Protein AF-A0A941I977-F1 (afdb_monomer_lite)

Foldseek 3Di:
DQDQDQVQLVVVLVVLLVVLVVQLVVQVLVAAPRGAAEEDELNSNDRPLAPVCLVVCVVRRLVSVLVSLLSNVVSRYAYEYDDDDPRNVVSVVVSVVCNVPDPSCPPRPRYHYDADPPDPPRD

pLDDT: mean 96.19, std 3.78, range [78.19, 98.81]

Organism: NCBI:txid2828733

Structure (mmCIF, N/CA/C/O backbone):
data_AF-A0A941I977-F1
#
_entry.id   AF-A0A941I977-F1
#
loop_
_atom_site.group_PDB
_atom_site.id
_atom_site.type_symbol
_atom_site.label_atom_id
_atom_site.label_alt_id
_atom_site.label_comp_id
_atom_site.label_asym_id
_atom_site.label_entity_id
_atom_site.label_seq_id
_atom_site.pdbx_PDB_ins_code
_atom_site.Cartn_x
_atom_site.Cartn_y
_atom_site.Cartn_z
_atom_site.occupancy
_atom_site.B_iso_or_equiv
_atom_site.auth_seq_id
_atom_site.auth_comp_id
_atom_site.auth_asym_id
_atom_site.auth_atom_id
_atom_site.pdbx_PDB_model_num
ATOM 1 N N . GLU A 1 1 ? 10.483 5.792 -0.426 1.00 82.25 1 GLU A N 1
ATOM 2 C CA . GLU A 1 1 ? 10.022 5.443 -1.790 1.00 82.25 1 GLU A CA 1
ATOM 3 C C . GLU A 1 1 ? 11.147 4.753 -2.540 1.00 82.25 1 GLU A C 1
ATOM 5 O O . GLU A 1 1 ? 12.245 4.713 -1.996 1.00 82.25 1 GLU A O 1
ATOM 10 N N . ALA A 1 2 ? 10.868 4.191 -3.720 1.00 87.62 2 ALA A N 1
ATOM 11 C CA . ALA A 1 2 ? 11.862 3.611 -4.627 1.00 87.62 2 ALA A CA 1
ATOM 12 C C . ALA A 1 2 ? 12.899 2.699 -3.938 1.00 87.62 2 ALA A C 1
ATOM 14 O O . ALA A 1 2 ? 14.107 2.906 -4.056 1.00 87.62 2 ALA A O 1
ATOM 15 N N . ALA A 1 3 ? 12.431 1.681 -3.210 1.00 91.88 3 ALA A N 1
ATOM 16 C CA . ALA A 1 3 ? 13.311 0.696 -2.592 1.00 91.88 3 ALA A CA 1
ATOM 17 C C . ALA A 1 3 ? 14.216 0.053 -3.659 1.00 91.88 3 ALA A C 1
ATOM 19 O O . ALA A 1 3 ? 13.741 -0.474 -4.670 1.00 91.88 3 ALA A O 1
ATOM 20 N N . LEU A 1 4 ? 15.531 0.086 -3.435 1.00 90.81 4 LEU A N 1
ATOM 21 C CA . LEU A 1 4 ? 16.504 -0.526 -4.344 1.00 90.81 4 LEU A CA 1
ATOM 22 C C . LEU A 1 4 ? 16.837 -1.954 -3.913 1.00 90.81 4 LEU A C 1
ATOM 24 O O . LEU A 1 4 ? 17.135 -2.806 -4.752 1.00 90.81 4 LEU A O 1
ATOM 28 N N . THR A 1 5 ? 16.743 -2.230 -2.612 1.00 94.06 5 THR A N 1
ATOM 29 C CA . THR A 1 5 ? 17.047 -3.530 -2.016 1.00 94.06 5 THR A CA 1
ATOM 30 C C . THR A 1 5 ? 15.872 -4.080 -1.209 1.00 94.06 5 THR A C 1
ATOM 32 O O . THR A 1 5 ? 14.978 -3.350 -0.779 1.00 94.06 5 THR A O 1
ATOM 35 N N . ALA A 1 6 ? 15.890 -5.390 -0.946 1.00 94.00 6 ALA A N 1
ATOM 36 C CA . ALA A 1 6 ? 14.932 -6.016 -0.032 1.00 94.00 6 ALA A CA 1
ATOM 37 C C . ALA A 1 6 ? 15.031 -5.445 1.395 1.00 94.00 6 ALA A C 1
ATOM 39 O O . ALA A 1 6 ? 14.030 -5.371 2.102 1.00 94.00 6 ALA A O 1
ATOM 40 N N . LYS A 1 7 ? 16.228 -4.999 1.806 1.00 96.88 7 LYS A N 1
ATOM 41 C CA . LYS A 1 7 ? 16.444 -4.347 3.102 1.00 96.88 7 LYS A CA 1
ATOM 42 C C . LYS A 1 7 ? 15.726 -2.999 3.172 1.00 96.88 7 LYS A C 1
ATOM 44 O O . LYS A 1 7 ? 15.097 -2.716 4.186 1.00 96.88 7 LYS A O 1
ATOM 49 N N . ASP A 1 8 ? 15.776 -2.211 2.099 1.00 96.94 8 ASP A N 1
ATOM 50 C CA . ASP A 1 8 ? 15.059 -0.932 2.029 1.00 96.94 8 ASP A CA 1
ATOM 51 C C . ASP A 1 8 ? 13.548 -1.162 2.093 1.00 96.94 8 ASP A C 1
ATOM 53 O O . ASP A 1 8 ? 12.856 -0.517 2.876 1.00 96.94 8 ASP A O 1
ATOM 57 N N . ALA A 1 9 ? 13.044 -2.136 1.327 1.00 97.06 9 ALA A N 1
ATOM 58 C CA . ALA A 1 9 ? 11.627 -2.488 1.337 1.00 97.06 9 ALA A CA 1
ATOM 59 C C . ALA A 1 9 ? 11.151 -2.953 2.724 1.00 97.06 9 ALA A C 1
ATOM 61 O O . ALA A 1 9 ? 10.106 -2.512 3.201 1.00 97.06 9 ALA A O 1
ATOM 62 N N . ALA A 1 10 ? 11.941 -3.785 3.411 1.00 97.62 10 ALA A N 1
ATOM 63 C CA . ALA A 1 10 ? 11.642 -4.228 4.772 1.00 97.62 10 ALA A CA 1
ATOM 64 C C . ALA A 1 10 ? 11.652 -3.067 5.780 1.00 97.62 10 ALA A C 1
ATOM 66 O O . ALA A 1 10 ? 10.777 -2.994 6.643 1.00 97.62 10 ALA A O 1
ATOM 67 N N . TYR A 1 11 ? 12.603 -2.137 5.649 1.00 98.12 11 TYR A N 1
ATOM 68 C CA . TYR A 1 11 ? 12.654 -0.931 6.472 1.00 98.12 11 TYR A CA 1
ATOM 69 C C . TYR A 1 11 ? 11.406 -0.059 6.271 1.00 98.12 11 TYR A C 1
ATOM 71 O O . TYR A 1 11 ? 10.765 0.333 7.246 1.00 98.12 11 TYR A O 1
ATOM 79 N N . TYR A 1 12 ? 11.011 0.198 5.020 1.00 98.31 12 TYR A N 1
ATOM 80 C CA . TYR A 1 12 ? 9.803 0.971 4.729 1.00 98.31 12 TYR A CA 1
ATOM 81 C C . TYR A 1 12 ? 8.532 0.271 5.205 1.00 98.31 12 TYR A C 1
ATOM 83 O O . TYR A 1 12 ? 7.654 0.934 5.753 1.00 98.31 12 TYR A O 1
ATOM 91 N N . TYR A 1 13 ? 8.438 -1.053 5.060 1.00 98.56 13 TYR A N 1
ATOM 92 C CA . TYR A 1 13 ? 7.317 -1.819 5.600 1.00 98.56 13 TYR A CA 1
ATOM 93 C C . TYR A 1 13 ? 7.184 -1.619 7.116 1.00 98.56 13 TYR A C 1
ATOM 95 O O . TYR A 1 13 ? 6.109 -1.257 7.592 1.00 98.56 13 TYR A O 1
ATOM 103 N N . GLN A 1 14 ? 8.280 -1.773 7.868 1.00 98.62 14 GLN A N 1
ATOM 104 C CA . GLN A 1 14 ? 8.285 -1.562 9.322 1.00 98.62 14 GLN A CA 1
ATOM 105 C C . GLN A 1 14 ? 7.922 -0.120 9.699 1.00 98.62 14 GLN A C 1
ATOM 107 O O . GLN A 1 14 ? 7.210 0.107 10.681 1.00 98.62 14 GLN A O 1
ATOM 112 N N . ALA A 1 15 ? 8.379 0.861 8.916 1.00 98.62 15 ALA A N 1
ATOM 113 C CA . ALA A 1 15 ? 8.025 2.260 9.118 1.00 98.62 15 ALA A CA 1
ATOM 114 C C . ALA A 1 15 ? 6.518 2.500 8.920 1.00 98.62 15 ALA A C 1
ATOM 116 O O . ALA A 1 15 ? 5.892 3.152 9.757 1.00 98.62 15 ALA A O 1
ATOM 117 N N . TYR A 1 16 ? 5.915 1.933 7.868 1.00 98.81 16 TYR A N 1
ATOM 118 C CA . TYR A 1 16 ? 4.471 2.019 7.641 1.00 98.81 16 TYR A CA 1
ATOM 119 C C . TYR A 1 16 ? 3.667 1.306 8.728 1.00 98.81 16 TYR A C 1
ATOM 121 O O . TYR A 1 16 ? 2.708 1.877 9.238 1.00 98.81 16 TYR A O 1
ATOM 129 N N . GLU A 1 17 ? 4.066 0.102 9.131 1.00 98.75 17 GLU A N 1
ATOM 130 C CA . GLU A 1 17 ? 3.414 -0.649 10.208 1.00 98.75 17 GLU A CA 1
ATOM 131 C C . GLU A 1 17 ? 3.433 0.132 11.534 1.00 98.75 17 GLU A C 1
ATOM 133 O O . GLU A 1 17 ? 2.396 0.325 12.176 1.00 98.75 17 GLU A O 1
ATOM 138 N N . THR A 1 18 ? 4.596 0.677 11.899 1.00 98.81 18 THR A N 1
ATOM 139 C CA . THR A 1 18 ? 4.755 1.525 13.091 1.00 98.81 18 THR A CA 1
ATOM 140 C C . THR A 1 18 ? 3.868 2.769 13.012 1.00 98.81 18 THR A C 1
ATOM 142 O O . THR A 1 18 ? 3.195 3.120 13.986 1.00 98.81 18 THR A O 1
ATOM 145 N N . ALA A 1 19 ? 3.829 3.423 11.849 1.00 98.75 19 ALA A N 1
ATOM 146 C CA . ALA A 1 19 ? 3.003 4.603 11.629 1.00 98.75 19 ALA A CA 1
ATOM 147 C C . ALA A 1 19 ? 1.504 4.281 11.723 1.00 98.75 19 ALA A C 1
ATOM 149 O O . ALA A 1 19 ? 0.777 5.016 12.386 1.00 98.75 19 ALA A O 1
ATOM 150 N N . ILE A 1 20 ? 1.040 3.167 11.148 1.00 98.81 20 ILE A N 1
ATOM 151 C CA . ILE A 1 20 ? -0.360 2.728 11.240 1.00 98.81 20 ILE A CA 1
ATOM 152 C C . ILE A 1 20 ? -0.756 2.498 12.701 1.00 98.81 20 ILE A C 1
ATOM 154 O O . ILE A 1 20 ? -1.808 2.977 13.122 1.00 98.81 20 ILE A O 1
ATOM 158 N N . HIS A 1 21 ? 0.088 1.844 13.506 1.00 98.81 21 HIS A N 1
ATOM 159 C CA . HIS A 1 21 ? -0.178 1.686 14.938 1.00 98.81 21 HIS A CA 1
ATOM 160 C C . HIS A 1 21 ? -0.276 3.029 15.673 1.00 98.81 21 HIS A C 1
ATOM 162 O O . HIS A 1 21 ? -1.174 3.218 16.498 1.00 98.81 21 HIS A O 1
ATOM 168 N N . ALA A 1 22 ? 0.642 3.960 15.404 1.00 98.75 22 ALA A N 1
ATOM 169 C CA . ALA A 1 22 ? 0.647 5.274 16.043 1.00 98.75 22 ALA A CA 1
ATOM 170 C C . ALA A 1 22 ? -0.592 6.100 15.654 1.00 98.75 22 ALA A C 1
ATOM 172 O O . ALA A 1 22 ? -1.298 6.610 16.527 1.00 98.75 22 ALA A O 1
ATOM 173 N N . ILE A 1 23 ? -0.893 6.171 14.356 1.00 98.50 23 ILE A N 1
ATOM 174 C CA . ILE A 1 23 ? -2.046 6.887 13.797 1.00 98.50 23 ILE A CA 1
ATOM 175 C C . ILE A 1 23 ? -3.351 6.256 14.279 1.00 98.50 23 ILE A C 1
ATOM 177 O O . ILE A 1 23 ? -4.252 6.973 14.702 1.00 98.50 23 ILE A O 1
ATOM 181 N N . GLY A 1 24 ? -3.447 4.928 14.279 1.00 98.50 24 GLY A N 1
ATOM 182 C CA . GLY A 1 24 ? -4.622 4.196 14.735 1.00 98.50 24 GLY A CA 1
ATOM 183 C C . GLY A 1 24 ? -4.953 4.458 16.203 1.00 98.50 24 GLY A C 1
ATOM 184 O O . GLY A 1 24 ? -6.096 4.777 16.535 1.00 98.50 24 GLY A O 1
ATOM 185 N N . LYS A 1 25 ? -3.941 4.429 17.082 1.00 98.44 25 LYS A N 1
ATOM 186 C CA . LYS A 1 25 ? -4.099 4.810 18.497 1.00 98.44 25 LYS A CA 1
ATOM 187 C C . LYS A 1 25 ? -4.521 6.274 18.644 1.00 98.44 25 LYS A C 1
ATOM 189 O O . LYS A 1 25 ? -5.444 6.565 19.398 1.00 98.44 25 LYS A O 1
ATOM 194 N N . ALA A 1 26 ? -3.890 7.184 17.900 1.00 97.94 26 ALA A N 1
ATOM 195 C CA . ALA A 1 26 ? -4.214 8.611 17.934 1.00 97.94 26 ALA A CA 1
ATOM 196 C C . ALA A 1 26 ? -5.598 8.934 17.342 1.00 97.94 26 ALA A C 1
ATOM 198 O O . ALA A 1 26 ? -6.224 9.917 17.745 1.00 97.94 26 ALA A O 1
ATOM 199 N N . SER A 1 27 ? -6.080 8.126 16.391 1.00 98.00 27 SER A N 1
ATOM 200 C CA . SER A 1 27 ? -7.401 8.252 15.770 1.00 98.00 27 SER A CA 1
ATOM 201 C C . SER A 1 27 ? -8.525 8.025 16.777 1.00 98.00 27 SER A C 1
ATOM 203 O O . SER A 1 27 ? -9.557 8.685 16.679 1.00 98.00 27 SER A O 1
ATOM 205 N N . ALA A 1 28 ? -8.315 7.144 17.765 1.00 96.81 28 ALA A N 1
ATOM 206 C CA . ALA A 1 28 ? -9.258 6.873 18.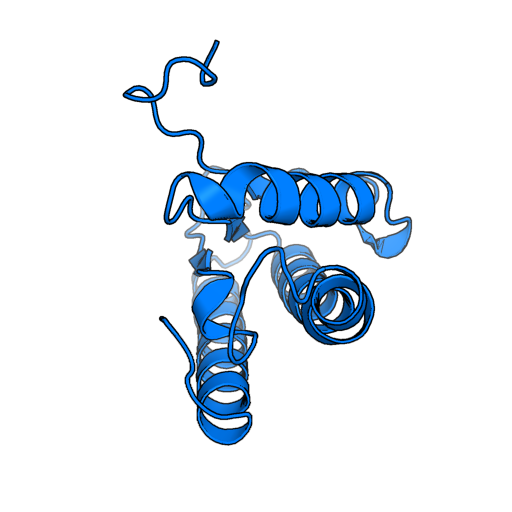854 1.00 96.81 28 ALA A CA 1
ATOM 207 C C . ALA A 1 28 ? -10.696 6.592 18.363 1.00 96.81 28 ALA A C 1
ATOM 209 O O . ALA A 1 28 ? -11.671 7.061 18.945 1.00 96.81 28 ALA A O 1
ATOM 210 N N . GLY A 1 29 ? -10.829 5.855 17.255 1.00 95.62 29 GLY A N 1
ATOM 211 C CA . GLY A 1 29 ? -12.130 5.461 16.707 1.00 95.62 29 GLY A CA 1
ATOM 212 C C . GLY A 1 29 ? -12.878 6.550 15.931 1.00 95.62 29 GLY A C 1
ATOM 213 O O . GLY A 1 29 ? -14.030 6.331 15.568 1.00 95.62 29 GLY A O 1
ATOM 214 N N . ARG A 1 30 ? -12.247 7.691 15.605 1.00 97.88 30 ARG A N 1
ATOM 215 C CA . ARG A 1 30 ? -12.860 8.740 14.757 1.00 97.88 30 ARG A CA 1
ATOM 216 C C . ARG A 1 30 ? -13.210 8.270 13.335 1.00 97.88 30 ARG A C 1
ATOM 218 O O . ARG A 1 30 ? -13.943 8.958 12.624 1.00 97.88 30 ARG A O 1
ATOM 225 N N . GLY A 1 31 ? -12.727 7.093 12.942 1.00 97.00 31 GLY A N 1
ATOM 226 C CA . GLY A 1 31 ? -13.053 6.444 11.681 1.00 97.00 31 GLY A CA 1
ATOM 227 C C . GLY A 1 31 ? -12.327 7.053 10.484 1.00 97.00 31 GLY A C 1
ATOM 228 O O . GLY A 1 31 ? -11.576 8.019 10.605 1.00 97.00 31 GLY A O 1
ATOM 229 N N . ILE A 1 32 ? -12.601 6.503 9.305 1.00 97.69 32 ILE A N 1
ATOM 230 C CA . ILE A 1 32 ? -11.888 6.824 8.060 1.00 97.69 32 ILE A CA 1
ATOM 231 C C . ILE A 1 32 ? -12.124 8.251 7.533 1.00 97.69 32 ILE A C 1
ATOM 233 O O . ILE A 1 32 ? -11.318 8.742 6.754 1.00 97.69 32 ILE A O 1
ATOM 237 N N . LYS A 1 33 ? -13.227 8.910 7.929 1.00 95.56 33 LYS A N 1
ATOM 238 C CA . LYS A 1 33 ? -13.606 10.253 7.437 1.00 95.56 33 LYS A CA 1
ATOM 239 C C . LYS A 1 33 ? -13.140 11.381 8.355 1.00 95.56 33 LYS A C 1
ATOM 241 O O . LYS A 1 33 ? -12.657 12.399 7.879 1.00 95.56 33 LYS A O 1
ATOM 246 N N . ASN A 1 34 ? -13.319 11.203 9.665 1.00 96.38 34 ASN A N 1
ATOM 247 C CA . ASN A 1 34 ? -13.055 12.246 10.664 1.00 96.38 34 ASN A CA 1
ATOM 248 C C . ASN A 1 34 ? -11.734 12.020 11.417 1.00 96.38 34 ASN A C 1
ATOM 250 O O . ASN A 1 34 ? -11.302 12.871 12.195 1.00 96.38 34 ASN A O 1
ATOM 254 N N . GLY A 1 35 ? -11.124 10.844 11.255 1.00 96.69 35 GLY A N 1
ATOM 255 C CA . GLY A 1 35 ? -9.834 10.491 11.827 1.00 96.69 35 GLY A CA 1
ATOM 256 C C . GLY A 1 35 ? -8.679 10.700 10.845 1.00 96.69 35 GLY A C 1
ATOM 257 O O . GLY A 1 35 ? -8.895 10.877 9.648 1.00 96.69 35 GLY A O 1
ATOM 258 N N . PRO A 1 36 ? -7.434 10.677 11.345 1.00 97.81 36 PRO A N 1
ATOM 259 C CA . PRO A 1 36 ? -6.258 10.652 10.488 1.00 97.81 36 PRO A CA 1
ATOM 260 C C . PRO A 1 36 ? -6.171 9.330 9.706 1.00 97.81 36 PRO A C 1
ATOM 262 O O . PRO A 1 36 ? -6.623 8.283 10.175 1.00 97.81 36 PRO A O 1
ATOM 265 N N . GLY A 1 37 ? -5.535 9.387 8.538 1.00 97.81 37 GLY A N 1
ATOM 266 C CA . GLY A 1 37 ? -5.167 8.230 7.722 1.00 97.81 37 GLY A CA 1
ATOM 267 C C . GLY A 1 37 ? -3.680 8.244 7.373 1.00 97.81 37 GLY A C 1
ATOM 268 O O . GLY A 1 37 ? -2.926 9.090 7.859 1.00 97.81 37 GLY A O 1
ATOM 269 N N . ILE A 1 38 ? -3.259 7.312 6.525 1.00 98.56 38 ILE A N 1
ATOM 270 C CA . ILE A 1 38 ? -1.881 7.217 6.032 1.00 98.56 38 ILE A CA 1
ATOM 271 C C . ILE A 1 38 ? -1.859 7.031 4.514 1.00 98.56 38 ILE A C 1
ATOM 273 O O . ILE A 1 38 ? -2.734 6.370 3.963 1.00 98.56 38 ILE A O 1
ATOM 277 N N . SER A 1 39 ? -0.840 7.571 3.848 1.00 98.62 39 SER A N 1
ATOM 278 C CA . SER A 1 39 ? -0.539 7.269 2.445 1.00 98.62 39 SER A CA 1
ATOM 279 C C . SER A 1 39 ? 0.672 6.349 2.335 1.00 98.62 39 SER A C 1
ATOM 281 O O . SER A 1 39 ? 1.659 6.526 3.054 1.00 98.62 39 SER A O 1
ATOM 283 N N . VAL A 1 40 ? 0.623 5.393 1.409 1.00 98.31 40 VAL A N 1
ATOM 284 C CA . VAL A 1 40 ? 1.728 4.475 1.109 1.00 98.31 40 VAL A CA 1
ATOM 285 C C . VAL A 1 40 ? 2.125 4.567 -0.361 1.00 98.31 40 VAL A C 1
ATOM 287 O O . VAL A 1 40 ? 1.276 4.734 -1.235 1.00 98.31 40 VAL A O 1
ATOM 290 N N . LYS A 1 41 ? 3.422 4.418 -0.640 1.00 98.44 41 LYS A N 1
ATOM 291 C CA . LYS A 1 41 ? 3.961 4.290 -2.001 1.00 98.44 41 LYS A CA 1
ATOM 292 C C . LYS A 1 41 ? 4.342 2.841 -2.263 1.00 98.44 41 LYS A C 1
ATOM 294 O O . LYS A 1 41 ? 5.059 2.239 -1.462 1.00 98.44 41 LYS A O 1
ATOM 299 N N . LEU A 1 42 ? 3.896 2.287 -3.385 1.00 97.62 42 LEU A N 1
ATOM 300 C CA . LEU A 1 42 ? 4.131 0.886 -3.736 1.00 97.62 42 LEU A CA 1
ATOM 301 C C . LEU A 1 42 ? 5.609 0.637 -4.040 1.00 97.62 42 LEU A C 1
ATOM 303 O O . LEU A 1 42 ? 6.167 -0.375 -3.611 1.00 97.62 42 LEU A O 1
ATOM 307 N N . SER A 1 43 ? 6.282 1.607 -4.664 1.00 96.81 43 SER A N 1
ATOM 308 C CA . SER A 1 43 ? 7.728 1.545 -4.900 1.00 96.81 43 SER A CA 1
ATOM 309 C C . SER A 1 43 ? 8.566 1.455 -3.623 1.00 96.81 43 SER A C 1
ATOM 311 O O . SER A 1 43 ? 9.692 0.963 -3.665 1.00 96.81 43 SER A O 1
ATOM 313 N N . ALA A 1 44 ? 8.049 1.907 -2.476 1.00 97.12 44 ALA A N 1
ATOM 314 C CA . ALA A 1 44 ? 8.744 1.782 -1.197 1.00 97.12 44 ALA A CA 1
ATOM 315 C C . ALA A 1 44 ? 8.720 0.341 -0.667 1.00 97.12 44 ALA A C 1
ATOM 317 O O . ALA A 1 44 ? 9.575 -0.033 0.124 1.00 97.12 44 ALA A O 1
ATOM 318 N N . LEU A 1 45 ? 7.742 -0.459 -1.085 1.00 96.62 45 LEU A N 1
ATOM 319 C CA . LEU A 1 45 ? 7.453 -1.772 -0.514 1.00 96.62 45 LEU A CA 1
ATOM 320 C C . LEU A 1 45 ? 7.971 -2.937 -1.363 1.00 96.62 45 LEU A C 1
ATOM 322 O O . LEU A 1 45 ? 7.892 -4.083 -0.929 1.00 96.62 45 LEU A O 1
ATOM 326 N N . HIS A 1 46 ? 8.501 -2.675 -2.560 1.00 95.62 46 HIS A N 1
ATOM 327 C CA . HIS A 1 46 ? 9.021 -3.724 -3.428 1.00 95.62 46 HIS A CA 1
ATOM 328 C C . HIS A 1 46 ? 10.257 -3.251 -4.200 1.00 95.62 46 HIS A C 1
ATOM 330 O O . HIS A 1 46 ? 10.175 -2.271 -4.949 1.00 95.62 46 HIS A O 1
ATOM 336 N N . PRO A 1 47 ? 11.397 -3.961 -4.102 1.00 91.94 47 PRO A N 1
ATOM 337 C CA . PRO A 1 47 ? 12.578 -3.600 -4.865 1.00 91.94 47 PRO A CA 1
ATOM 338 C C . PRO A 1 47 ? 12.310 -3.754 -6.360 1.00 91.94 47 PRO A C 1
ATOM 340 O O . PRO A 1 47 ? 11.764 -4.764 -6.804 1.00 91.94 47 PRO A O 1
ATOM 343 N N . ARG A 1 48 ? 12.708 -2.761 -7.160 1.00 86.44 48 ARG A N 1
ATOM 344 C CA . ARG A 1 48 ? 12.475 -2.760 -8.619 1.00 86.44 48 ARG A CA 1
ATOM 345 C C . ARG A 1 48 ? 10.992 -2.894 -8.995 1.00 86.44 48 ARG A C 1
ATOM 347 O O . ARG A 1 48 ? 10.662 -3.635 -9.927 1.00 86.44 48 ARG A O 1
ATOM 354 N N . TYR A 1 49 ? 10.114 -2.185 -8.281 1.00 90.56 49 TYR A N 1
ATOM 355 C CA . TYR A 1 49 ? 8.690 -2.058 -8.605 1.00 90.56 49 TYR A CA 1
ATOM 356 C C . TYR A 1 49 ? 8.505 -1.574 -10.054 1.00 90.56 49 TYR A C 1
ATOM 358 O O . TYR A 1 49 ? 8.607 -0.392 -10.369 1.00 90.56 49 TYR A O 1
ATOM 366 N N . SER A 1 50 ? 8.324 -2.529 -10.966 1.00 86.12 50 SER A N 1
ATOM 367 C CA . SER A 1 50 ? 8.357 -2.314 -12.412 1.00 86.12 50 SER A CA 1
ATOM 368 C C . SER A 1 50 ? 7.430 -3.305 -13.125 1.00 86.12 50 SER A C 1
ATOM 370 O O . SER A 1 50 ? 7.204 -4.414 -12.647 1.00 86.12 50 SER A O 1
ATOM 372 N N . ARG A 1 51 ? 6.881 -2.940 -14.293 1.00 78.19 51 ARG A N 1
ATOM 373 C CA . ARG A 1 51 ? 5.885 -3.761 -15.011 1.00 78.19 51 ARG A CA 1
ATOM 374 C C . ARG A 1 51 ? 6.504 -5.068 -15.502 1.00 78.19 51 ARG A C 1
ATOM 376 O O . ARG A 1 51 ? 5.843 -6.100 -15.508 1.00 78.19 51 ARG A O 1
ATOM 383 N N . ALA A 1 52 ? 7.798 -5.038 -15.819 1.00 80.12 52 ALA A N 1
ATOM 384 C CA . ALA A 1 52 ? 8.591 -6.219 -16.142 1.00 80.12 52 ALA A CA 1
ATOM 385 C C . ALA A 1 52 ? 8.686 -7.237 -14.985 1.00 80.12 52 ALA A C 1
ATOM 387 O O . ALA A 1 52 ? 9.155 -8.350 -15.194 1.00 80.12 52 ALA A O 1
ATOM 388 N N . GLN A 1 53 ? 8.278 -6.869 -13.766 1.00 82.69 53 GLN A N 1
ATOM 389 C CA . GLN A 1 53 ? 8.283 -7.719 -12.575 1.00 82.69 53 GLN A CA 1
ATOM 390 C C . GLN A 1 53 ? 6.865 -8.039 -12.074 1.00 82.69 53 GLN A C 1
ATOM 392 O O . GLN A 1 53 ? 6.728 -8.468 -10.936 1.00 82.69 53 GLN A O 1
ATOM 397 N N . ARG A 1 54 ? 5.816 -7.872 -12.902 1.00 90.50 54 ARG A N 1
ATOM 398 C CA . ARG A 1 54 ? 4.402 -8.037 -12.498 1.00 90.50 54 ARG A CA 1
ATOM 399 C C . ARG A 1 54 ? 4.140 -9.284 -11.649 1.00 90.50 54 ARG A C 1
ATOM 401 O O . ARG A 1 54 ? 3.546 -9.156 -10.588 1.00 90.50 54 ARG A O 1
ATOM 408 N N . ALA A 1 55 ? 4.590 -10.461 -12.093 1.00 91.69 55 ALA A N 1
ATOM 409 C CA . ALA A 1 55 ? 4.388 -11.713 -11.355 1.00 91.69 55 ALA A CA 1
ATOM 410 C C . ALA A 1 55 ? 4.989 -11.639 -9.942 1.00 91.69 55 ALA A C 1
ATOM 412 O O . ALA A 1 55 ? 4.274 -11.798 -8.963 1.00 91.69 55 ALA A O 1
ATOM 413 N N . ARG A 1 56 ? 6.265 -11.245 -9.836 1.00 93.06 56 ARG A N 1
ATOM 414 C CA . ARG A 1 56 ? 6.934 -11.043 -8.543 1.00 93.06 56 ARG A CA 1
ATOM 415 C C . ARG A 1 56 ? 6.248 -9.991 -7.683 1.00 93.06 56 ARG A C 1
ATOM 417 O O . ARG A 1 56 ? 6.126 -10.179 -6.486 1.00 93.06 56 ARG A O 1
ATOM 424 N N . THR A 1 57 ? 5.761 -8.903 -8.276 1.00 92.31 57 THR A N 1
ATOM 425 C CA . THR A 1 57 ? 4.999 -7.895 -7.533 1.00 92.31 57 THR A CA 1
ATOM 426 C C . THR A 1 57 ? 3.711 -8.481 -6.953 1.00 92.31 57 THR A C 1
ATOM 428 O O . THR A 1 57 ? 3.414 -8.237 -5.789 1.00 92.31 57 THR A O 1
ATOM 431 N N . LEU A 1 58 ? 2.960 -9.279 -7.710 1.00 93.69 58 LEU A N 1
ATOM 432 C CA . LEU A 1 58 ? 1.764 -9.937 -7.179 1.00 93.69 58 LEU A CA 1
ATOM 433 C C . LEU A 1 58 ? 2.106 -10.982 -6.106 1.00 93.69 58 LEU A C 1
ATOM 435 O O . LEU A 1 58 ? 1.381 -11.085 -5.125 1.00 93.69 58 LEU A O 1
ATOM 439 N N . ASP A 1 59 ? 3.222 -11.696 -6.233 1.00 95.81 59 ASP A N 1
ATOM 440 C CA . ASP A 1 59 ? 3.619 -12.717 -5.255 1.00 95.81 59 ASP A CA 1
ATOM 441 C C . ASP A 1 59 ? 4.223 -12.116 -3.969 1.00 95.81 59 ASP A C 1
ATOM 443 O O . ASP A 1 59 ? 4.004 -12.627 -2.871 1.00 95.81 59 ASP A O 1
ATOM 447 N N . GLU A 1 60 ? 4.982 -11.022 -4.084 1.00 96.12 60 GLU A N 1
ATOM 448 C CA . GLU A 1 60 ? 5.773 -10.441 -2.990 1.00 96.12 60 GLU A CA 1
ATOM 449 C C . GLU A 1 60 ? 5.115 -9.189 -2.382 1.00 96.12 60 GLU A C 1
ATOM 451 O O . GLU A 1 60 ? 5.046 -9.061 -1.159 1.00 96.12 60 GLU A O 1
ATOM 456 N N . LEU A 1 61 ? 4.618 -8.253 -3.205 1.00 97.00 61 LEU A N 1
ATOM 457 C CA . LEU A 1 61 ? 4.076 -6.969 -2.732 1.00 97.00 61 LEU A CA 1
ATOM 458 C C . LEU A 1 61 ? 2.621 -7.081 -2.270 1.00 97.00 61 LEU A C 1
ATOM 460 O O . LEU A 1 61 ? 2.272 -6.506 -1.238 1.00 97.00 61 LEU A O 1
ATOM 464 N N . LEU A 1 62 ? 1.772 -7.807 -3.005 1.00 97.75 62 LEU A N 1
ATOM 465 C CA . LEU A 1 62 ? 0.346 -7.919 -2.672 1.00 97.75 62 LEU A CA 1
ATOM 466 C C . LEU A 1 62 ? 0.117 -8.419 -1.232 1.00 97.75 62 LEU A C 1
ATOM 468 O O . LEU A 1 62 ? -0.653 -7.774 -0.514 1.00 97.75 62 LEU A O 1
ATOM 472 N N . PRO A 1 63 ? 0.801 -9.476 -0.737 1.00 98.12 63 PRO A N 1
ATOM 473 C CA . PRO A 1 63 ? 0.609 -9.927 0.641 1.00 98.12 63 PRO A CA 1
ATOM 474 C C . PRO A 1 63 ? 1.045 -8.888 1.681 1.00 98.12 63 PRO A C 1
ATOM 476 O O . PRO A 1 63 ? 0.433 -8.791 2.745 1.00 98.12 63 PRO A O 1
ATOM 479 N N . LEU A 1 64 ? 2.090 -8.102 1.398 1.00 98.19 64 LEU A N 1
ATOM 480 C CA . LEU A 1 64 ? 2.563 -7.044 2.297 1.00 98.19 64 LEU A CA 1
ATOM 481 C C . LEU A 1 64 ? 1.571 -5.881 2.350 1.00 98.19 64 LEU A C 1
ATOM 483 O O . LEU A 1 64 ? 1.200 -5.435 3.436 1.00 98.19 64 LEU A O 1
ATOM 487 N N . LEU A 1 65 ? 1.085 -5.433 1.193 1.00 98.44 65 LEU A N 1
ATOM 488 C CA . LEU A 1 65 ? 0.081 -4.377 1.112 1.00 98.44 65 LEU A CA 1
ATOM 489 C C . LEU A 1 65 ? -1.231 -4.797 1.791 1.00 98.44 65 LEU A C 1
ATOM 491 O O . LEU A 1 65 ? -1.796 -4.020 2.562 1.00 98.44 65 LEU A O 1
ATOM 495 N N . LYS A 1 66 ? -1.667 -6.051 1.598 1.00 98.62 66 LYS A N 1
ATOM 496 C CA . LYS A 1 66 ? -2.822 -6.627 2.303 1.00 98.62 66 LYS A CA 1
ATOM 497 C C . LYS A 1 66 ? -2.651 -6.560 3.822 1.00 98.62 66 LYS A C 1
ATOM 499 O O . LYS A 1 66 ? -3.587 -6.170 4.513 1.00 98.62 66 LYS A O 1
ATOM 504 N N . LYS A 1 67 ? -1.474 -6.900 4.361 1.00 98.69 67 LYS A N 1
ATOM 505 C CA . LYS A 1 67 ? -1.213 -6.818 5.812 1.00 98.69 67 LYS A CA 1
ATOM 506 C C . LYS A 1 67 ? -1.357 -5.393 6.346 1.00 98.69 67 LYS A C 1
ATOM 508 O O . LYS A 1 67 ? -2.015 -5.204 7.366 1.00 98.69 67 LYS A O 1
ATOM 513 N N . LEU A 1 68 ? -0.810 -4.398 5.642 1.00 98.81 68 LEU A N 1
ATOM 514 C CA . LEU A 1 68 ? -0.958 -2.989 6.028 1.00 98.81 68 LEU A CA 1
ATOM 515 C C . LEU A 1 68 ? -2.429 -2.543 5.987 1.00 98.81 68 LEU A C 1
ATOM 517 O O . LEU A 1 68 ? -2.892 -1.870 6.905 1.00 98.81 68 LEU A O 1
ATOM 521 N N . LEU A 1 69 ? -3.186 -2.969 4.972 1.00 98.75 69 LEU A N 1
ATOM 522 C CA . LEU A 1 69 ? -4.619 -2.682 4.859 1.00 98.75 69 LEU A CA 1
ATOM 523 C C . LEU A 1 69 ? -5.452 -3.348 5.955 1.00 98.75 69 LEU A C 1
ATOM 525 O O . LEU A 1 69 ? -6.336 -2.709 6.520 1.00 98.75 69 LEU A O 1
ATOM 529 N N . LEU A 1 70 ? -5.160 -4.603 6.303 1.00 98.81 70 LEU A N 1
ATOM 530 C CA . LEU A 1 70 ? -5.820 -5.285 7.417 1.00 98.81 70 LEU A CA 1
ATOM 531 C C . LEU A 1 70 ? -5.516 -4.602 8.750 1.00 98.81 70 LEU A C 1
ATOM 533 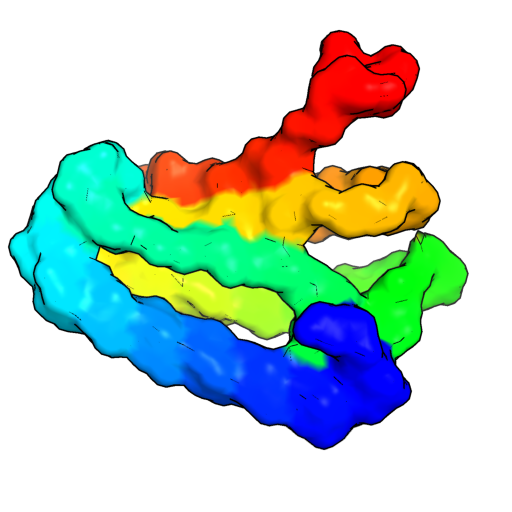O O . LEU A 1 70 ? -6.410 -4.463 9.582 1.00 98.81 70 LEU A O 1
ATOM 537 N N . LEU A 1 71 ? -4.287 -4.122 8.939 1.00 98.81 71 LEU A N 1
ATOM 538 C CA . LEU A 1 71 ? -3.928 -3.354 10.125 1.00 98.81 71 LEU A CA 1
ATOM 539 C C . LEU A 1 71 ? -4.662 -2.003 10.170 1.00 98.81 71 LEU A C 1
ATOM 541 O O . LEU A 1 71 ? -5.211 -1.632 11.207 1.00 98.81 71 LEU A O 1
ATOM 545 N N . ALA A 1 72 ? -4.749 -1.290 9.043 1.00 98.69 72 ALA A N 1
ATOM 546 C CA . ALA A 1 72 ? -5.537 -0.062 8.936 1.00 98.69 72 ALA A CA 1
ATOM 547 C C . ALA A 1 72 ? -7.033 -0.311 9.214 1.00 98.69 72 ALA A C 1
ATOM 549 O O . ALA A 1 72 ? -7.661 0.456 9.949 1.00 98.69 72 ALA A O 1
ATOM 550 N N . LYS A 1 73 ? -7.580 -1.431 8.717 1.00 98.50 73 LYS A N 1
ATOM 551 C CA . LYS A 1 73 ? -8.950 -1.893 8.987 1.00 98.50 73 LYS A CA 1
ATOM 552 C C . LYS A 1 73 ? -9.192 -2.136 10.475 1.00 98.50 73 LYS A C 1
ATOM 554 O O . LYS A 1 73 ? -10.224 -1.707 10.982 1.00 98.50 73 LYS A O 1
ATOM 559 N N . GLN A 1 74 ? -8.253 -2.761 11.191 1.00 98.38 74 GLN A N 1
ATOM 560 C CA . GLN A 1 74 ? -8.372 -2.992 12.641 1.00 98.38 74 GLN A CA 1
ATOM 561 C C . GLN A 1 74 ? -8.518 -1.686 13.431 1.00 98.38 74 GLN A C 1
ATOM 563 O O . GLN A 1 74 ? -9.288 -1.627 14.387 1.00 98.38 74 GLN A O 1
ATOM 568 N N . TYR A 1 75 ? -7.813 -0.632 13.018 1.00 98.62 75 TYR A N 1
ATOM 569 C CA . TYR A 1 75 ? -7.925 0.695 13.627 1.00 98.62 75 TYR A CA 1
ATOM 570 C C . TYR A 1 75 ? -9.049 1.560 13.045 1.00 98.62 75 TYR A C 1
ATOM 572 O O . TYR A 1 75 ? -9.285 2.661 13.545 1.00 98.62 75 TYR A O 1
ATOM 580 N N . ASN A 1 76 ? -9.737 1.081 12.005 1.00 98.31 76 ASN A N 1
ATOM 581 C CA . ASN A 1 76 ? -10.717 1.834 11.229 1.00 98.31 76 ASN A CA 1
ATOM 582 C C . ASN A 1 76 ? -10.173 3.194 10.737 1.00 98.31 76 ASN A C 1
ATOM 584 O O . ASN A 1 76 ? -10.832 4.227 10.874 1.00 98.31 76 ASN A O 1
ATOM 588 N N . ILE A 1 77 ? -8.950 3.203 10.195 1.00 98.75 77 ILE A N 1
ATOM 589 C CA . ILE A 1 77 ? -8.321 4.390 9.592 1.00 98.75 77 ILE A CA 1
ATOM 590 C C . ILE A 1 77 ? -8.176 4.226 8.080 1.00 98.75 77 ILE A C 1
ATOM 592 O O . ILE A 1 77 ? -8.060 3.109 7.583 1.00 98.75 77 ILE A O 1
ATOM 596 N N . GLY A 1 78 ? -8.179 5.340 7.347 1.00 98.56 78 GLY A N 1
ATOM 597 C CA . GLY A 1 78 ? -7.953 5.319 5.902 1.00 98.56 78 GLY A CA 1
ATOM 598 C C . GLY A 1 78 ? -6.498 4.992 5.557 1.00 98.56 78 GLY A C 1
ATOM 599 O O . GLY A 1 78 ? -5.577 5.504 6.201 1.00 98.56 78 GLY A O 1
ATOM 600 N N . LEU A 1 79 ? -6.295 4.175 4.523 1.00 98.75 79 LEU A N 1
ATOM 601 C CA . LEU A 1 79 ? -4.993 3.931 3.905 1.00 98.75 79 LEU A CA 1
ATOM 602 C C . LEU A 1 79 ? -5.098 4.230 2.412 1.00 98.75 79 LEU A C 1
ATOM 604 O O . LEU A 1 79 ? -5.843 3.568 1.692 1.00 98.75 79 LEU A O 1
ATOM 608 N N . ASN A 1 80 ? -4.344 5.224 1.957 1.00 98.56 80 ASN A N 1
ATOM 609 C CA . ASN A 1 80 ? -4.348 5.686 0.579 1.00 98.56 80 ASN A CA 1
ATOM 610 C C . ASN A 1 80 ? -3.130 5.140 -0.179 1.00 98.56 80 ASN A C 1
ATOM 612 O O . ASN A 1 80 ? -1.995 5.286 0.272 1.00 98.56 80 ASN A O 1
ATOM 616 N N . ILE A 1 81 ? -3.352 4.524 -1.336 1.00 98.44 81 ILE A N 1
ATOM 617 C CA . ILE A 1 81 ? -2.286 4.105 -2.249 1.00 98.44 81 ILE A CA 1
ATOM 618 C C . ILE A 1 81 ? -1.967 5.287 -3.163 1.00 98.44 81 ILE A C 1
ATOM 620 O O . ILE A 1 81 ? -2.825 5.736 -3.929 1.00 98.44 81 ILE A O 1
ATOM 624 N N . ASP A 1 82 ? -0.746 5.808 -3.064 1.00 98.38 82 ASP A N 1
ATOM 625 C CA . ASP A 1 82 ? -0.297 6.933 -3.878 1.00 98.38 82 ASP A CA 1
ATOM 626 C C . ASP A 1 82 ? -0.078 6.522 -5.337 1.00 98.38 82 ASP A C 1
ATOM 628 O O . ASP A 1 82 ? 0.431 5.442 -5.641 1.00 98.38 82 ASP A O 1
ATOM 632 N N . ALA A 1 83 ? -0.408 7.434 -6.247 1.00 96.94 83 ALA A N 1
ATOM 633 C CA . ALA A 1 83 ? -0.050 7.316 -7.648 1.00 96.94 83 ALA A CA 1
ATOM 634 C C . ALA A 1 83 ? 1.394 7.787 -7.855 1.00 96.94 83 ALA A C 1
ATOM 636 O O . ALA A 1 83 ? 1.793 8.843 -7.358 1.00 96.94 83 ALA A O 1
ATOM 637 N N . GLU A 1 84 ? 2.156 7.004 -8.609 1.00 95.31 84 GLU A N 1
ATOM 638 C CA . GLU A 1 84 ? 3.583 7.218 -8.865 1.00 95.31 84 GLU A CA 1
ATOM 639 C C . GLU A 1 84 ? 3.790 7.514 -10.363 1.00 95.31 84 GLU A C 1
ATOM 641 O O . GLU A 1 84 ? 3.028 8.290 -10.948 1.00 95.31 84 GLU A O 1
ATOM 646 N N . GLU A 1 85 ? 4.798 6.941 -11.017 1.00 95.06 85 GLU A N 1
ATOM 647 C CA . GLU A 1 85 ? 5.022 7.141 -12.446 1.00 95.06 85 GLU A CA 1
ATOM 648 C C . GLU A 1 85 ? 3.934 6.483 -13.312 1.00 95.06 85 GLU A C 1
A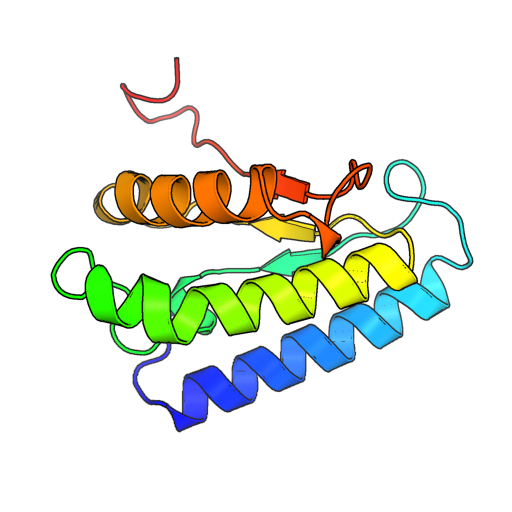TOM 650 O O . GLU A 1 85 ? 3.374 5.426 -13.012 1.00 95.06 85 GLU A O 1
ATOM 655 N N . THR A 1 86 ? 3.671 7.096 -14.466 1.00 93.81 86 THR A N 1
ATOM 656 C CA . THR A 1 86 ? 2.651 6.702 -15.448 1.00 93.81 86 THR A CA 1
ATOM 657 C C . THR A 1 86 ? 2.716 5.227 -15.870 1.00 93.81 86 THR A C 1
ATOM 659 O O . THR A 1 86 ? 1.680 4.610 -16.138 1.00 93.81 86 THR A O 1
ATOM 662 N N . ASP A 1 87 ? 3.910 4.638 -15.939 1.00 92.56 87 ASP A N 1
ATOM 663 C CA . ASP A 1 87 ? 4.136 3.247 -16.351 1.00 92.56 87 ASP A CA 1
ATOM 664 C C . ASP A 1 87 ? 3.860 2.218 -15.231 1.00 92.56 87 ASP A C 1
ATOM 666 O O . ASP A 1 87 ? 3.865 1.005 -15.487 1.00 92.56 87 ASP A O 1
ATOM 670 N N . ARG A 1 88 ? 3.610 2.694 -14.003 1.00 94.94 88 ARG A N 1
ATOM 671 C CA . ARG A 1 88 ? 3.206 1.893 -12.841 1.00 94.94 88 ARG A CA 1
ATOM 672 C C . ARG A 1 88 ? 1.687 1.766 -12.701 1.00 94.94 88 ARG A C 1
ATOM 674 O O . ARG A 1 88 ? 1.258 0.870 -11.985 1.00 94.94 88 ARG A O 1
ATOM 681 N N . LEU A 1 89 ? 0.893 2.592 -13.396 1.00 95.44 89 LEU A N 1
ATOM 682 C CA . LEU A 1 89 ? -0.573 2.635 -13.246 1.00 95.44 89 LEU A CA 1
ATOM 683 C C . LEU A 1 89 ? -1.238 1.262 -13.428 1.00 95.44 89 LEU A C 1
ATOM 685 O O . LEU A 1 89 ? -2.016 0.842 -12.589 1.00 95.44 89 LEU A O 1
ATOM 689 N N . GLU A 1 90 ? -0.907 0.534 -14.494 1.00 95.25 90 GLU A N 1
ATOM 690 C CA . GLU A 1 90 ? -1.521 -0.783 -14.747 1.00 95.25 90 GLU A CA 1
ATOM 691 C C . GLU A 1 90 ? -1.219 -1.777 -13.617 1.00 95.25 90 GLU A C 1
ATOM 693 O O . GLU A 1 90 ? -2.082 -2.532 -13.190 1.00 95.25 90 GLU A O 1
ATOM 698 N N . LEU A 1 91 ? 0.008 -1.735 -13.088 1.00 95.44 91 LEU A N 1
ATOM 699 C CA . LEU A 1 91 ? 0.431 -2.625 -12.012 1.00 95.44 91 LEU A CA 1
ATOM 700 C C . LEU A 1 91 ? -0.219 -2.254 -10.672 1.00 95.44 91 LEU A C 1
ATOM 702 O O . LEU A 1 91 ? -0.526 -3.142 -9.880 1.00 95.44 91 LEU A O 1
ATOM 706 N N . SER A 1 92 ? -0.443 -0.962 -10.407 1.00 96.81 92 SER A N 1
ATOM 707 C CA . SER A 1 92 ? -1.175 -0.541 -9.210 1.00 96.81 92 SER A CA 1
ATOM 708 C C . SER A 1 92 ? -2.664 -0.878 -9.301 1.00 96.81 92 SER A C 1
ATOM 710 O O . SER A 1 92 ? -3.254 -1.218 -8.279 1.00 96.81 92 SER A O 1
ATOM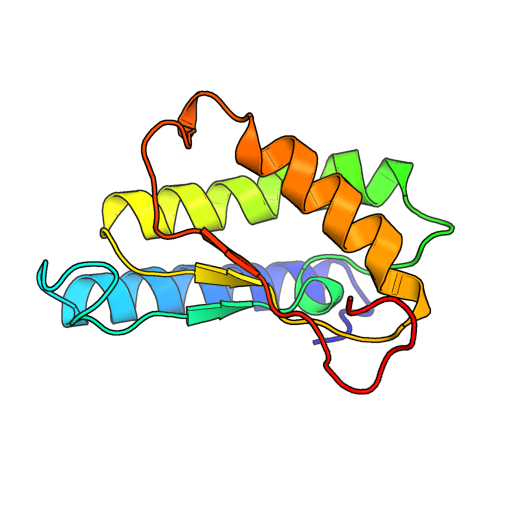 712 N N . LEU A 1 93 ? -3.254 -0.854 -10.502 1.00 96.94 93 LEU A N 1
ATOM 713 C CA . LEU A 1 93 ? -4.626 -1.312 -10.740 1.00 96.94 93 LEU A CA 1
ATOM 714 C C . LEU A 1 93 ? -4.770 -2.827 -10.542 1.00 96.94 93 LEU A C 1
ATOM 716 O O . LEU A 1 93 ? -5.703 -3.235 -9.860 1.00 96.94 93 LEU A O 1
ATOM 720 N N . ASP A 1 94 ? -3.826 -3.640 -11.032 1.00 96.69 94 ASP A N 1
ATOM 721 C CA . ASP A 1 94 ? -3.806 -5.094 -10.783 1.00 96.69 94 ASP A CA 1
ATOM 722 C C . ASP A 1 94 ? -3.825 -5.415 -9.272 1.00 96.69 94 ASP A C 1
ATOM 724 O O . ASP A 1 94 ? -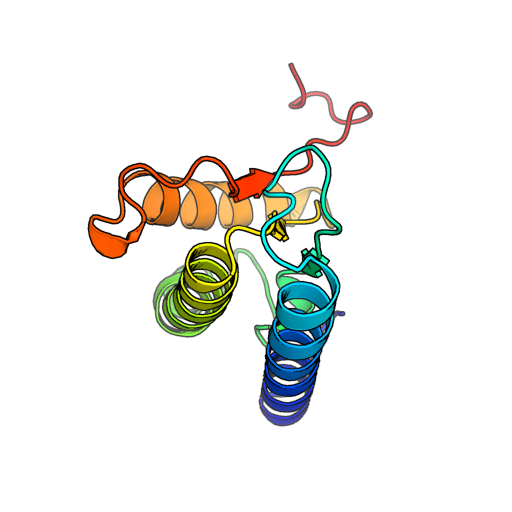4.552 -6.293 -8.804 1.00 96.69 94 ASP A O 1
ATOM 728 N N . LEU A 1 95 ? -3.017 -4.689 -8.488 1.00 97.44 95 LEU A N 1
ATOM 729 C CA . LEU A 1 95 ? -2.973 -4.833 -7.030 1.00 97.44 95 LEU A CA 1
ATOM 730 C C . LEU A 1 95 ? -4.285 -4.379 -6.381 1.00 97.44 95 LEU A C 1
ATOM 732 O O . LEU A 1 95 ? -4.793 -5.054 -5.487 1.00 97.44 95 LEU A O 1
ATOM 736 N N . MET A 1 96 ? -4.830 -3.244 -6.825 1.00 97.62 96 MET A N 1
ATOM 737 C CA . MET A 1 96 ? -6.081 -2.702 -6.301 1.00 97.62 96 MET A CA 1
ATOM 738 C C . MET A 1 96 ? -7.264 -3.636 -6.574 1.00 97.62 96 MET A C 1
ATOM 740 O O . MET A 1 96 ? -8.073 -3.853 -5.677 1.00 97.62 96 MET A O 1
ATOM 744 N N . GLU A 1 97 ? -7.350 -4.224 -7.769 1.00 97.00 97 GLU A N 1
ATOM 745 C CA . GLU A 1 97 ? -8.381 -5.204 -8.121 1.00 97.00 97 GLU A CA 1
ATOM 746 C C . GLU A 1 97 ? -8.333 -6.409 -7.177 1.00 97.00 97 GLU A C 1
ATOM 748 O O . GLU A 1 97 ? -9.341 -6.751 -6.556 1.00 97.00 97 GLU A O 1
ATOM 753 N N . ALA A 1 98 ? -7.150 -7.002 -6.989 1.00 97.25 98 ALA A N 1
ATOM 754 C CA . ALA A 1 98 ? -6.983 -8.133 -6.081 1.00 97.25 98 ALA A CA 1
ATOM 755 C C . ALA A 1 98 ? -7.416 -7.797 -4.639 1.00 97.25 98 ALA A C 1
ATOM 757 O O . ALA A 1 98 ? -8.046 -8.617 -3.973 1.00 97.25 98 ALA A O 1
ATOM 758 N N . LEU A 1 99 ? -7.119 -6.584 -4.163 1.00 97.69 99 LEU A N 1
ATOM 759 C CA . LEU A 1 99 ? -7.471 -6.127 -2.815 1.00 97.69 99 LEU A CA 1
ATOM 760 C C . LEU A 1 99 ? -8.955 -5.778 -2.661 1.00 97.69 99 LEU A C 1
ATOM 762 O O . LEU A 1 99 ? -9.530 -6.035 -1.604 1.00 97.69 99 LEU A O 1
ATOM 766 N N . ALA A 1 100 ? -9.584 -5.216 -3.695 1.00 95.75 100 ALA A N 1
ATOM 767 C CA . ALA A 1 100 ? -10.998 -4.843 -3.681 1.00 95.75 100 ALA A CA 1
ATOM 768 C C . ALA A 1 100 ? -11.922 -6.060 -3.501 1.00 95.75 100 ALA A C 1
ATOM 770 O O . ALA A 1 100 ? -12.991 -5.943 -2.900 1.00 95.75 100 ALA A O 1
ATOM 771 N N . PHE A 1 101 ? -11.497 -7.227 -3.992 1.00 96.12 101 PHE A N 1
ATOM 772 C CA . PHE A 1 101 ? -12.238 -8.485 -3.888 1.00 96.12 101 PHE A CA 1
ATOM 773 C C . PHE A 1 101 ? -11.731 -9.418 -2.778 1.00 96.12 101 PHE A C 1
ATOM 775 O O . PHE A 1 101 ? -12.232 -10.537 -2.640 1.00 96.12 101 PHE A O 1
ATOM 782 N N . ASP A 1 102 ? -10.773 -8.980 -1.957 1.00 97.94 102 ASP A N 1
ATOM 783 C CA . ASP A 1 102 ? -10.240 -9.798 -0.872 1.00 97.94 102 ASP A CA 1
ATOM 784 C C . ASP A 1 102 ? -11.273 -9.978 0.256 1.00 97.94 102 ASP A C 1
ATOM 786 O O . ASP A 1 102 ? -11.795 -9.015 0.830 1.00 97.94 102 ASP A O 1
ATOM 790 N N . ALA A 1 103 ? -11.564 -11.234 0.604 1.00 98.06 103 ALA A N 1
ATOM 791 C CA . ALA A 1 103 ? -12.573 -11.575 1.604 1.00 98.06 103 ALA A CA 1
ATOM 792 C C . ALA A 1 103 ? -12.265 -10.994 2.995 1.00 98.06 103 ALA A C 1
ATOM 794 O O . ALA A 1 103 ? -13.193 -10.600 3.707 1.00 98.06 103 ALA A O 1
ATOM 795 N N . ASP A 1 104 ? -10.987 -10.869 3.365 1.00 98.25 104 ASP A N 1
ATOM 796 C CA . ASP A 1 104 ? -10.583 -10.326 4.665 1.00 98.25 104 ASP A CA 1
ATOM 797 C C . ASP A 1 104 ? -10.784 -8.805 4.725 1.00 98.25 104 ASP A C 1
ATOM 799 O O . ASP A 1 104 ? -10.962 -8.228 5.803 1.00 98.25 104 ASP A O 1
ATOM 803 N N . LEU A 1 105 ? -10.815 -8.137 3.567 1.00 98.12 105 LEU A N 1
ATOM 804 C CA . LEU A 1 105 ? -11.078 -6.704 3.432 1.00 98.12 105 LEU A CA 1
ATOM 805 C C . LEU A 1 105 ? -12.555 -6.386 3.183 1.00 98.12 105 LEU A C 1
ATOM 807 O O . LEU A 1 105 ? -12.936 -5.221 3.271 1.00 98.12 105 LEU A O 1
ATOM 811 N N . LYS A 1 106 ? -13.424 -7.391 3.019 1.00 96.81 106 LYS A N 1
ATOM 812 C CA . LYS A 1 106 ? -14.868 -7.194 2.823 1.00 96.81 106 LYS A CA 1
ATOM 813 C C . LYS A 1 106 ? -15.468 -6.218 3.846 1.00 96.81 106 LYS A C 1
ATOM 815 O O . LYS A 1 106 ? -15.240 -6.341 5.054 1.00 96.81 106 LYS A O 1
ATOM 820 N N . GLY A 1 107 ? -16.232 -5.248 3.339 1.00 95.12 107 GLY A N 1
ATOM 821 C CA . GLY A 1 107 ? -16.905 -4.211 4.130 1.00 95.12 107 GLY A CA 1
ATOM 822 C C . GLY A 1 107 ? -15.997 -3.089 4.647 1.00 95.12 107 GLY A C 1
ATOM 823 O O . GLY A 1 107 ? -16.475 -2.231 5.382 1.00 95.12 107 GLY A O 1
ATOM 824 N N . PHE A 1 108 ? -14.705 -3.079 4.306 1.00 97.69 108 PHE A N 1
ATOM 825 C CA . PHE A 1 108 ? -13.807 -1.989 4.675 1.00 97.69 108 PHE A CA 1
ATOM 826 C C . PHE A 1 108 ? -13.806 -0.889 3.611 1.00 97.69 108 PHE A C 1
ATOM 828 O O . PHE A 1 108 ? -13.283 -1.071 2.517 1.00 97.69 108 PHE A O 1
ATOM 835 N N . GLU A 1 109 ? -14.350 0.275 3.958 1.00 97.00 109 GLU A N 1
ATOM 836 C CA . GLU A 1 109 ? -14.427 1.445 3.068 1.00 97.00 109 GLU A CA 1
ATOM 837 C C . GLU A 1 109 ? -13.193 2.364 3.159 1.00 97.00 109 GLU A C 1
ATOM 839 O O . GLU A 1 109 ? -13.180 3.450 2.589 1.00 97.00 109 GLU A O 1
ATOM 844 N N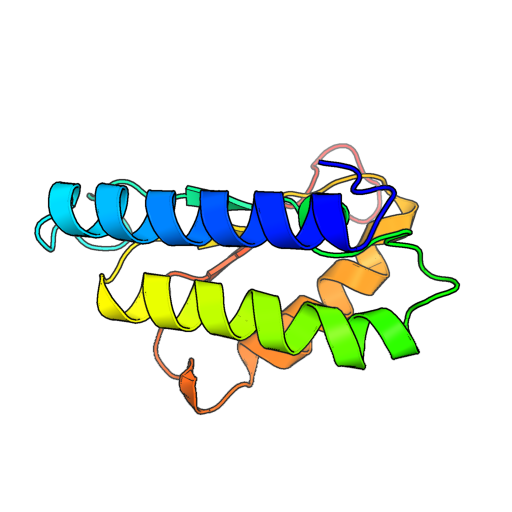 . GLY A 1 110 ? -12.155 1.967 3.905 1.00 97.69 110 GLY A N 1
ATOM 845 C CA . GLY A 1 110 ? -10.965 2.789 4.147 1.00 97.69 110 GLY A CA 1
ATOM 846 C C . GLY A 1 110 ? -9.841 2.632 3.123 1.00 97.69 110 GLY A C 1
ATOM 847 O O . GLY A 1 110 ? -8.766 3.189 3.342 1.00 97.69 110 GLY A O 1
ATOM 848 N N . ILE A 1 111 ? -10.054 1.876 2.041 1.00 98.12 111 ILE A N 1
ATOM 849 C CA . ILE A 1 111 ? -9.074 1.745 0.956 1.00 98.12 111 ILE A CA 1
ATOM 850 C C . ILE A 1 111 ? -9.186 2.969 0.047 1.00 98.12 111 ILE A C 1
ATOM 852 O O . ILE A 1 111 ? -10.187 3.151 -0.642 1.00 98.12 111 ILE A O 1
ATOM 856 N N . GLY A 1 112 ? -8.155 3.807 0.047 1.00 98.00 112 GLY A N 1
ATOM 857 C CA . GLY A 1 112 ? -8.041 4.955 -0.843 1.00 98.00 112 GLY A CA 1
ATOM 858 C C . GLY A 1 112 ? -7.076 4.689 -1.996 1.00 98.00 112 GLY A C 1
ATOM 859 O O . GLY A 1 112 ? -6.090 3.968 -1.842 1.00 98.00 112 GLY A O 1
ATOM 860 N N . PHE A 1 113 ? -7.330 5.300 -3.150 1.00 98.12 113 PHE A N 1
ATOM 861 C CA . PHE A 1 113 ? -6.497 5.162 -4.344 1.00 98.12 113 PHE A CA 1
ATOM 862 C C . PHE A 1 113 ? -6.378 6.516 -5.042 1.00 98.12 113 PHE A C 1
ATOM 864 O O . PHE A 1 113 ? -7.386 7.164 -5.324 1.00 98.12 113 PHE A O 1
ATOM 871 N N . VAL A 1 114 ? -5.152 6.981 -5.285 1.00 98.25 114 VAL A N 1
ATOM 872 C CA . VAL A 1 114 ? -4.928 8.254 -5.980 1.00 98.25 114 VAL A CA 1
ATOM 873 C C . VAL A 1 114 ? -5.029 8.048 -7.489 1.00 98.25 114 VAL A C 1
ATOM 875 O O . VAL A 1 114 ? -4.449 7.119 -8.044 1.00 98.25 114 VAL A O 1
ATOM 878 N N . VAL A 1 115 ? -5.697 8.979 -8.167 1.00 97.31 115 VAL A N 1
ATOM 879 C CA . VAL A 1 115 ? -5.688 9.099 -9.628 1.00 97.31 115 VAL A CA 1
ATOM 880 C C . VAL A 1 115 ? -5.138 10.476 -9.993 1.00 97.31 115 VAL A C 1
ATOM 882 O O . VAL A 1 115 ? -5.448 11.475 -9.345 1.00 97.31 115 VAL A O 1
ATOM 885 N N . GLN A 1 116 ? -4.278 10.541 -11.008 1.00 97.94 116 GLN A N 1
ATOM 886 C CA . GLN A 1 116 ? -3.596 11.778 -11.382 1.00 97.94 116 GLN A CA 1
ATOM 887 C C . GLN A 1 116 ? -4.336 12.489 -12.525 1.00 97.94 116 GLN A C 1
ATOM 889 O O . GLN A 1 116 ? -4.278 12.049 -13.675 1.00 97.94 116 GLN A O 1
ATOM 894 N N . GLY A 1 117 ? -4.955 13.639 -12.231 1.00 97.88 117 GLY A N 1
ATOM 895 C CA . GLY A 1 117 ? -5.782 14.406 -13.181 1.00 97.88 117 GLY A CA 1
ATOM 896 C C . GLY A 1 117 ? -5.075 14.885 -14.457 1.00 97.88 117 GLY A C 1
ATOM 897 O O . GLY A 1 117 ? -5.729 15.195 -15.446 1.00 97.88 117 GLY A O 1
ATOM 898 N N . TYR A 1 118 ? -3.741 14.913 -14.469 1.00 96.69 118 TYR A N 1
ATOM 899 C CA . TYR A 1 118 ? -2.944 15.270 -15.648 1.00 96.69 118 TYR A CA 1
ATOM 900 C C . TYR A 1 118 ? -2.802 14.144 -16.699 1.00 96.69 118 TYR A C 1
ATOM 902 O O . TYR A 1 118 ? -2.273 14.386 -17.784 1.00 96.69 118 TYR A O 1
ATOM 910 N N . GLN A 1 119 ? -3.230 12.907 -16.404 1.00 96.94 119 GLN A N 1
ATOM 911 C CA . GLN A 1 119 ? -3.096 11.782 -17.327 1.00 96.94 119 GLN A CA 1
ATOM 912 C C . GLN A 1 119 ? -4.320 11.701 -18.232 1.00 96.94 119 GLN A C 1
ATOM 914 O O . GLN A 1 119 ? -5.453 11.739 -17.764 1.00 96.94 119 GLN A O 1
ATOM 919 N N . LYS A 1 120 ? -4.100 11.436 -19.526 1.00 97.19 120 LYS A N 1
ATOM 920 C CA . LYS A 1 120 ? -5.187 11.165 -20.489 1.00 97.19 120 LYS A CA 1
ATOM 921 C C . LYS A 1 120 ? -6.067 9.963 -20.109 1.00 97.19 120 LYS A C 1
ATOM 923 O O . LYS A 1 120 ? -7.163 9.851 -20.630 1.00 97.19 120 LYS A O 1
ATOM 928 N N . ARG A 1 121 ? -5.564 9.075 -19.243 1.00 96.69 121 ARG A N 1
ATOM 929 C CA . ARG A 1 121 ? -6.248 7.876 -18.723 1.00 96.69 121 ARG A CA 1
ATOM 930 C C . ARG A 1 121 ? -6.988 8.122 -17.397 1.00 96.69 121 ARG A C 1
ATOM 932 O O . ARG A 1 121 ? -7.405 7.163 -16.769 1.00 96.69 121 ARG A O 1
ATOM 939 N N . CYS A 1 122 ? -7.028 9.366 -16.908 1.00 96.50 122 CYS A N 1
ATOM 940 C CA . CYS A 1 122 ? -7.717 9.701 -15.660 1.00 96.50 122 CYS A CA 1
ATOM 941 C C . CYS A 1 122 ? -9.253 9.625 -15.774 1.00 96.50 122 CYS A C 1
ATOM 943 O O . CYS A 1 122 ? -9.852 9.141 -14.815 1.00 96.50 122 CYS A O 1
ATOM 945 N N . PRO A 1 123 ? -9.891 10.123 -16.855 1.00 94.12 123 PRO A N 1
ATOM 946 C CA . PRO A 1 123 ? -11.311 9.871 -17.112 1.00 94.12 123 PRO A CA 1
ATOM 947 C C . PRO A 1 123 ? -11.548 8.411 -17.505 1.00 94.12 123 PRO A C 1
ATOM 949 O O . PRO A 1 123 ? -12.595 7.873 -17.089 1.00 94.12 123 PRO A O 1
#

InterPro domains:
  IPR002872 Proline dehydrogenase domain [PF01619] (1-123)
  IPR029041 FAD-linked oxidoreductase-like [SSF51730] (1-123)

Radius of gyration: 14.17 Å; chains: 1; bounding box: 34×28×39 Å

Sequence (123 aa):
EAALTAKDAAYYYQAYETAIHAIGKASAGRGIKNGPGISVKLSALHPRYSRAQRARTLDELLPLLKKLLLLAKQYNIGLNIDAEETDRLELSLDLMEALAFDADLKGFEGIGFVVQGYQKRCP

Secondary structure (DSSP, 8-state):
----SHHHHHHHHHHHHHHHHHHHHHHTT-HHHHS--EEE-HHHHSTT--GGGHHHIIIIIHHHHHHHHHHHHHHT--EEE----GGGHHHHHHHHHHHHT-GGGTT---EEE---TTSTT--